Protein AF-A0A6A3GI06-F1 (afdb_monomer_lite)

pLDDT: mean 78.91, std 16.03, range [38.06, 94.19]

Organism: NCBI:txid53985

Structure (mmCIF, N/CA/C/O backbone):
data_AF-A0A6A3GI06-F1
#
_entry.id   AF-A0A6A3GI06-F1
#
loop_
_atom_site.group_PDB
_atom_site.id
_atom_site.type_symbol
_atom_site.label_atom_id
_atom_site.label_alt_id
_atom_site.label_comp_id
_atom_site.label_asym_id
_atom_site.label_entity_id
_atom_site.label_seq_id
_atom_site.pdbx_PDB_ins_code
_atom_site.Cartn_x
_atom_site.Cartn_y
_atom_site.Cartn_z
_atom_site.occupancy
_atom_site.B_iso_or_equiv
_atom_site.auth_seq_id
_atom_site.auth_comp_id
_atom_site.auth_asym_id
_atom_site.auth_atom_id
_atom_site.pdbx_PDB_model_num
ATOM 1 N N . MET A 1 1 ? 9.303 6.058 13.046 1.00 64.31 1 MET A N 1
ATOM 2 C CA . MET A 1 1 ? 7.872 6.330 13.326 1.00 64.31 1 MET A CA 1
ATOM 3 C C . MET A 1 1 ? 7.027 5.057 13.234 1.00 64.31 1 MET A C 1
ATOM 5 O O . MET A 1 1 ? 6.235 4.848 14.134 1.00 64.31 1 MET A O 1
ATOM 9 N N . LEU A 1 2 ? 7.246 4.164 12.253 1.00 73.44 2 LEU A N 1
ATOM 10 C CA . LEU A 1 2 ? 6.649 2.812 12.249 1.00 73.44 2 LEU A CA 1
ATOM 11 C C . LEU A 1 2 ? 7.330 1.858 13.246 1.00 73.44 2 LEU A C 1
ATOM 13 O O . LEU A 1 2 ? 6.666 1.256 14.079 1.00 73.44 2 LEU A O 1
ATOM 17 N N . SER A 1 3 ? 8.663 1.802 13.230 1.00 70.94 3 SER A N 1
ATOM 18 C CA . SER A 1 3 ? 9.475 0.942 14.111 1.00 70.94 3 SER A CA 1
ATOM 19 C C . SER A 1 3 ? 9.318 1.213 15.611 1.00 70.94 3 SER A C 1
ATOM 21 O O . SER A 1 3 ? 9.702 0.392 16.426 1.00 70.94 3 SER A O 1
ATOM 23 N N . LEU A 1 4 ? 8.771 2.371 15.986 1.00 79.88 4 LEU A N 1
ATOM 24 C CA . LEU A 1 4 ? 8.526 2.745 17.382 1.00 79.88 4 LEU A CA 1
ATOM 25 C C . LEU A 1 4 ? 7.066 2.529 17.803 1.00 79.88 4 LEU A C 1
ATOM 27 O O . LEU A 1 4 ? 6.719 2.799 18.945 1.00 79.88 4 LEU A O 1
ATOM 31 N N . SER A 1 5 ? 6.198 2.107 16.878 1.00 83.94 5 SER A N 1
ATOM 32 C CA . SER A 1 5 ? 4.757 1.993 17.128 1.00 83.94 5 SER A CA 1
ATOM 33 C C . SER A 1 5 ? 4.338 0.655 17.742 1.00 83.94 5 SER A C 1
ATOM 35 O O . SER A 1 5 ? 3.202 0.546 18.192 1.00 83.94 5 SER A O 1
ATOM 37 N N . GLY A 1 6 ? 5.215 -0.356 17.745 1.00 86.56 6 GLY A N 1
ATOM 38 C CA . GLY A 1 6 ? 4.866 -1.721 18.159 1.00 86.56 6 GLY A CA 1
ATOM 39 C C . GLY A 1 6 ? 3.972 -2.468 17.157 1.00 86.56 6 GLY A C 1
ATOM 40 O O . GLY A 1 6 ? 3.496 -3.563 17.443 1.00 86.56 6 GLY A O 1
ATOM 41 N N . LEU A 1 7 ? 3.671 -1.860 16.002 1.00 87.75 7 LEU A N 1
ATOM 42 C CA . LEU A 1 7 ? 2.698 -2.396 15.050 1.00 87.75 7 LEU A CA 1
ATOM 43 C C . LEU A 1 7 ? 3.191 -3.677 14.373 1.00 87.75 7 LEU A C 1
ATOM 45 O O . LEU A 1 7 ? 2.393 -4.573 14.125 1.00 87.75 7 LEU A O 1
ATOM 49 N N . LEU A 1 8 ? 4.488 -3.761 14.070 1.00 87.56 8 LEU A N 1
ATOM 50 C CA . LEU A 1 8 ? 5.058 -4.946 13.429 1.00 87.56 8 LEU A CA 1
ATOM 51 C C . LEU A 1 8 ? 5.069 -6.132 14.397 1.00 87.56 8 LEU A C 1
ATOM 53 O O . LEU A 1 8 ? 4.769 -7.249 13.996 1.00 87.56 8 LEU A O 1
ATOM 57 N N . GLU A 1 9 ? 5.339 -5.875 15.675 1.00 89.44 9 GLU A N 1
ATOM 58 C CA . GLU A 1 9 ? 5.270 -6.859 16.751 1.00 89.44 9 GLU A CA 1
ATOM 59 C C . GLU A 1 9 ? 3.834 -7.344 16.969 1.00 89.44 9 GLU A C 1
ATOM 61 O O . GLU A 1 9 ? 3.609 -8.538 17.140 1.00 89.44 9 GLU A O 1
ATOM 66 N N . TYR A 1 10 ? 2.857 -6.435 16.911 1.00 90.00 10 TYR A N 1
ATOM 67 C CA . TYR A 1 10 ? 1.441 -6.797 16.962 1.00 90.00 10 TYR A CA 1
ATOM 68 C C . TYR A 1 10 ? 1.032 -7.667 15.767 1.00 90.00 10 TYR A C 1
ATOM 70 O O . TYR A 1 10 ? 0.370 -8.682 15.947 1.00 90.00 10 TYR A O 1
ATOM 78 N N . MET A 1 11 ? 1.461 -7.307 14.554 1.00 89.69 11 MET A N 1
ATOM 79 C CA . MET A 1 11 ? 1.183 -8.097 13.351 1.00 89.69 11 MET A CA 1
ATOM 80 C C . MET A 1 11 ? 1.798 -9.495 13.420 1.00 89.69 11 MET A C 1
ATOM 82 O O . MET A 1 11 ? 1.149 -10.452 13.019 1.00 89.69 11 MET A O 1
ATOM 86 N N . ALA A 1 12 ? 3.008 -9.615 13.968 1.00 89.44 12 ALA A N 1
ATOM 87 C CA . ALA A 1 12 ? 3.682 -10.899 14.140 1.00 89.44 12 ALA A CA 1
ATOM 88 C C . ALA A 1 12 ? 3.025 -11.799 15.199 1.00 89.44 12 ALA A C 1
ATOM 90 O O . ALA A 1 12 ? 3.160 -13.017 15.141 1.00 89.44 12 ALA A O 1
ATOM 91 N N . ALA A 1 13 ? 2.337 -11.215 16.182 1.00 91.56 13 ALA A N 1
ATOM 92 C CA . ALA A 1 13 ? 1.660 -11.962 17.241 1.00 91.56 13 ALA A CA 1
ATOM 93 C C . ALA A 1 13 ? 0.281 -12.504 16.825 1.00 91.56 13 ALA A C 1
ATOM 95 O O . ALA A 1 13 ? -0.306 -13.295 17.560 1.00 91.56 13 ALA A O 1
ATOM 96 N N . GLU A 1 14 ? -0.251 -12.057 15.688 1.00 91.12 14 GLU A N 1
ATOM 97 C CA . GLU A 1 14 ? -1.631 -12.294 15.279 1.00 91.12 14 GLU A CA 1
ATOM 98 C C . GLU A 1 14 ? -1.685 -13.094 13.969 1.00 91.12 14 GLU A C 1
ATOM 100 O O . GLU A 1 14 ? -1.349 -12.590 12.894 1.00 91.12 14 GLU A O 1
ATOM 105 N N . ASP A 1 15 ? -2.219 -14.316 14.031 1.00 91.38 15 ASP A N 1
ATOM 106 C CA . ASP A 1 15 ? -2.315 -15.249 12.893 1.00 91.38 15 ASP A CA 1
ATOM 107 C C . ASP A 1 15 ? -3.056 -14.663 11.675 1.00 91.38 15 ASP A C 1
ATOM 109 O O . ASP A 1 15 ? -2.877 -15.091 10.532 1.00 91.38 15 ASP A O 1
ATOM 113 N N . ILE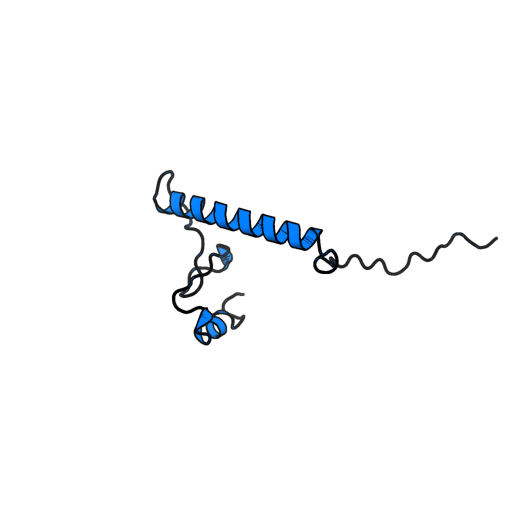 A 1 16 ? -3.894 -13.640 11.877 1.00 91.94 16 ILE A N 1
ATOM 114 C CA . ILE A 1 16 ? -4.621 -12.992 10.780 1.00 91.94 16 ILE A CA 1
ATOM 115 C C . ILE A 1 16 ? -3.689 -12.345 9.751 1.00 91.94 16 ILE A C 1
ATOM 117 O O . ILE A 1 16 ? -4.110 -12.179 8.603 1.00 91.94 16 ILE A O 1
ATOM 121 N N . PHE A 1 17 ? -2.452 -12.003 10.115 1.00 88.38 17 PHE A N 1
ATOM 122 C CA . PHE A 1 17 ? -1.470 -11.412 9.204 1.00 88.38 17 PHE A CA 1
ATOM 123 C C . PHE A 1 17 ? -0.524 -12.444 8.588 1.00 88.38 17 PHE A C 1
ATOM 125 O O . PHE A 1 17 ? 0.206 -12.108 7.657 1.00 88.38 17 PHE A O 1
ATOM 132 N N . GLU A 1 18 ? -0.590 -13.706 9.015 1.00 89.12 18 GLU A N 1
ATOM 133 C CA . GLU A 1 18 ? 0.256 -14.759 8.465 1.00 89.12 18 GLU A CA 1
ATOM 134 C C . GLU A 1 18 ? 0.009 -14.923 6.955 1.00 89.12 18 GLU A C 1
ATOM 136 O O . GLU A 1 18 ? -1.136 -14.973 6.472 1.00 89.12 18 GLU A O 1
ATOM 141 N N . GLY A 1 19 ? 1.110 -14.925 6.196 1.00 89.25 19 GLY A N 1
ATOM 142 C CA . GLY A 1 19 ? 1.116 -14.996 4.733 1.00 89.25 19 GLY A CA 1
ATOM 143 C C . GLY A 1 19 ? 0.548 -13.763 4.022 1.00 89.25 19 GLY A C 1
ATOM 144 O O . GLY A 1 19 ? 0.312 -13.822 2.813 1.00 89.25 19 GLY A O 1
ATOM 145 N N . LYS A 1 20 ? 0.295 -12.657 4.735 1.00 89.75 20 LYS A N 1
ATOM 146 C CA . LYS A 1 20 ? -0.272 -11.425 4.171 1.00 89.75 20 LYS A CA 1
ATOM 147 C C . LYS A 1 20 ? 0.703 -10.267 4.312 1.00 89.75 20 LYS A C 1
ATOM 149 O O . LYS A 1 20 ? 1.395 -10.125 5.311 1.00 89.75 20 LYS A O 1
ATOM 154 N N . VAL A 1 21 ? 0.692 -9.400 3.306 1.00 89.94 21 VAL A N 1
ATOM 155 C CA . VAL A 1 21 ? 1.534 -8.205 3.259 1.00 89.94 21 VAL A CA 1
ATOM 156 C C . VAL A 1 21 ? 0.665 -7.000 2.944 1.00 89.94 21 VAL A C 1
ATOM 158 O O . VAL A 1 21 ? -0.158 -7.028 2.027 1.00 89.94 21 VAL A O 1
ATOM 161 N N . ILE A 1 22 ? 0.847 -5.933 3.710 1.00 89.06 22 ILE A N 1
ATOM 162 C CA . ILE A 1 22 ? 0.154 -4.665 3.527 1.00 89.06 22 ILE A CA 1
ATOM 163 C C . ILE A 1 22 ? 0.990 -3.781 2.615 1.00 89.06 22 ILE A C 1
ATOM 165 O O . ILE A 1 22 ? 2.174 -3.561 2.851 1.00 89.06 22 ILE A O 1
ATOM 169 N N . TYR A 1 23 ? 0.358 -3.243 1.580 1.00 89.38 23 TYR A N 1
ATOM 170 C CA . TYR A 1 23 ? 0.991 -2.263 0.712 1.00 89.38 23 TYR A CA 1
ATOM 171 C C . TYR A 1 23 ? 0.813 -0.859 1.284 1.00 89.38 23 TYR A C 1
ATOM 173 O O . TYR A 1 23 ? -0.315 -0.397 1.471 1.00 89.38 23 TYR A O 1
ATOM 181 N N . GLY A 1 24 ? 1.926 -0.202 1.584 1.00 85.31 24 GLY A N 1
ATOM 182 C CA . GLY A 1 24 ? 1.970 1.084 2.263 1.00 85.31 24 GLY A CA 1
ATOM 183 C C . GLY A 1 24 ? 2.752 2.149 1.506 1.00 85.31 24 GLY A C 1
ATOM 184 O O . GLY A 1 24 ? 3.281 1.938 0.416 1.00 85.31 24 GLY A O 1
ATOM 185 N N . ASP A 1 25 ? 2.812 3.325 2.120 1.00 82.81 25 ASP A N 1
ATOM 186 C CA . ASP A 1 25 ? 3.610 4.450 1.642 1.00 82.81 25 ASP A CA 1
ATOM 187 C C . ASP A 1 25 ? 5.125 4.132 1.658 1.00 82.81 25 ASP A C 1
ATOM 189 O O . ASP A 1 25 ? 5.592 3.445 2.576 1.00 82.81 25 ASP A O 1
ATOM 193 N N . PRO A 1 26 ? 5.918 4.658 0.698 1.00 80.81 26 PRO A N 1
ATOM 194 C CA . PRO A 1 26 ? 7.377 4.530 0.683 1.00 80.81 26 PRO A CA 1
ATOM 195 C C . PRO A 1 26 ? 8.078 4.851 2.008 1.00 80.81 26 PRO A C 1
ATOM 197 O O . PRO A 1 26 ? 9.089 4.225 2.325 1.00 80.81 26 PRO A O 1
ATOM 200 N N . ALA A 1 27 ? 7.551 5.786 2.806 1.00 80.06 27 ALA A N 1
ATOM 201 C CA . ALA A 1 27 ? 8.156 6.209 4.067 1.00 80.06 27 ALA A CA 1
ATOM 202 C C . ALA A 1 27 ? 8.186 5.114 5.148 1.00 80.06 27 ALA A C 1
ATOM 204 O O . ALA A 1 27 ? 8.936 5.233 6.120 1.00 80.06 27 ALA A O 1
ATOM 205 N N . TYR A 1 28 ? 7.379 4.060 5.009 1.00 81.06 28 TYR A N 1
ATOM 206 C CA . TYR A 1 28 ? 7.329 2.969 5.981 1.00 81.06 28 TYR A CA 1
ATOM 207 C C . TYR A 1 28 ? 8.392 1.885 5.749 1.00 81.06 28 TYR A C 1
ATOM 209 O O . TYR A 1 28 ? 8.689 1.131 6.676 1.00 81.06 28 TYR A O 1
ATOM 217 N N . GLY A 1 29 ? 9.007 1.850 4.562 1.00 80.75 29 GLY A N 1
ATOM 218 C CA . GLY A 1 29 ? 9.981 0.827 4.179 1.00 80.75 29 GLY A CA 1
ATOM 219 C C . GLY A 1 29 ? 9.350 -0.536 3.873 1.00 80.75 29 GLY A C 1
ATOM 220 O O . GLY A 1 29 ? 8.133 -0.661 3.750 1.00 80.75 29 GLY A O 1
ATOM 221 N N . VAL A 1 30 ? 10.202 -1.556 3.729 1.00 81.69 30 VAL A N 1
ATOM 222 C CA . VAL A 1 30 ? 9.803 -2.951 3.479 1.00 81.69 30 VAL A CA 1
ATOM 223 C C . VAL A 1 30 ? 10.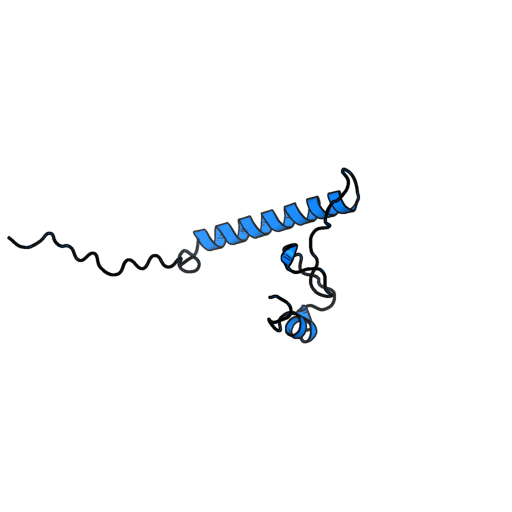104 -3.796 4.719 1.00 81.69 30 VAL A C 1
ATOM 225 O O . VAL A 1 30 ? 11.202 -3.715 5.270 1.00 81.69 30 VAL A O 1
ATOM 228 N N . SER A 1 31 ? 9.139 -4.606 5.149 1.00 84.75 31 SER A N 1
ATOM 229 C CA . SER A 1 31 ? 9.242 -5.584 6.236 1.00 84.75 31 SER A CA 1
ATOM 230 C C . SER A 1 31 ? 8.438 -6.847 5.895 1.00 84.75 31 SER A C 1
ATOM 232 O O . SER A 1 31 ? 7.831 -6.935 4.831 1.00 84.75 31 SER A O 1
ATOM 234 N N . GLU A 1 32 ? 8.416 -7.832 6.793 1.00 85.06 32 GLU A N 1
ATOM 235 C CA . GLU A 1 32 ? 7.670 -9.088 6.605 1.00 85.06 32 GLU A CA 1
ATOM 236 C C . GLU A 1 32 ? 6.174 -8.870 6.324 1.00 85.06 32 GLU A C 1
ATOM 238 O O . GLU A 1 32 ? 5.599 -9.544 5.476 1.00 85.06 32 GLU A O 1
ATOM 243 N N . TYR A 1 33 ? 5.571 -7.873 6.974 1.00 88.81 33 TYR A N 1
ATOM 244 C CA . TYR A 1 33 ? 4.141 -7.566 6.862 1.00 88.81 33 TYR A CA 1
ATOM 245 C C . TYR A 1 33 ? 3.855 -6.308 6.043 1.00 88.81 33 TYR A C 1
ATOM 247 O O . TYR A 1 33 ? 2.689 -5.966 5.840 1.00 88.81 33 TYR A O 1
ATOM 255 N N . LEU A 1 34 ? 4.888 -5.599 5.575 1.00 88.94 34 LEU A N 1
ATOM 256 C CA . LEU A 1 34 ? 4.729 -4.333 4.871 1.00 88.94 34 LEU A CA 1
ATOM 257 C C . LEU A 1 34 ? 5.573 -4.272 3.598 1.00 88.94 34 LEU A C 1
ATOM 259 O O . LEU A 1 34 ? 6.778 -4.492 3.611 1.00 88.94 34 LEU A O 1
ATOM 263 N N . CYS A 1 35 ? 4.946 -3.898 2.494 1.00 89.88 35 CYS A N 1
ATOM 264 C CA . CYS A 1 35 ? 5.603 -3.648 1.221 1.00 89.88 35 CYS A CA 1
ATOM 265 C C . CYS A 1 35 ? 5.3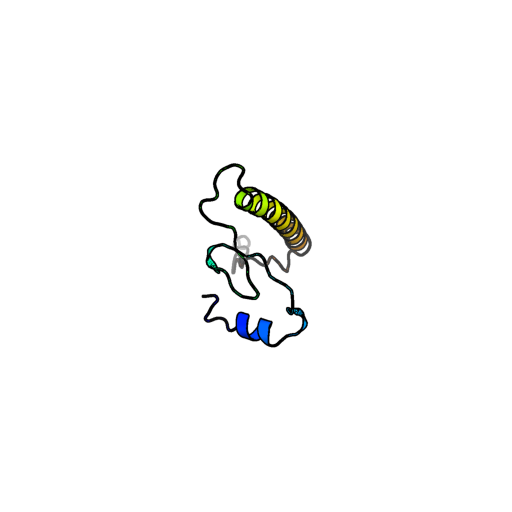72 -2.196 0.814 1.00 89.88 35 CYS A C 1
ATOM 267 O O . CYS A 1 35 ? 4.321 -1.620 1.096 1.00 89.88 35 CYS A O 1
ATOM 269 N N . CYS A 1 36 ? 6.341 -1.612 0.121 1.00 89.88 36 CYS A N 1
ATOM 270 C CA . CYS A 1 36 ? 6.232 -0.275 -0.430 1.00 89.88 36 CYS A CA 1
ATOM 271 C C . CYS A 1 36 ? 6.541 -0.282 -1.940 1.00 89.88 36 CYS A C 1
ATOM 273 O O . CYS A 1 36 ? 7.099 -1.258 -2.452 1.00 89.88 36 CYS A O 1
ATOM 275 N N . PRO A 1 37 ? 6.147 0.771 -2.680 1.00 90.62 37 PRO A N 1
ATOM 276 C CA . PRO A 1 37 ? 6.470 0.891 -4.095 1.00 90.62 37 PRO A CA 1
ATOM 277 C C . PRO A 1 37 ? 7.979 0.820 -4.346 1.00 90.62 37 PRO A C 1
ATOM 279 O O . PRO A 1 37 ? 8.771 1.405 -3.605 1.00 90.62 37 PRO A O 1
ATOM 282 N N . PHE A 1 38 ? 8.379 0.180 -5.445 1.00 90.19 38 PHE A N 1
ATOM 283 C CA . PHE A 1 38 ? 9.770 0.213 -5.892 1.00 90.19 38 PHE A CA 1
ATOM 284 C C . PHE A 1 38 ? 10.170 1.644 -6.273 1.00 90.19 38 PHE A C 1
ATOM 286 O O . PHE A 1 38 ? 9.449 2.321 -7.009 1.00 90.19 38 PHE A O 1
ATOM 293 N N . ALA A 1 39 ? 11.322 2.105 -5.790 1.00 86.81 39 ALA A N 1
ATOM 294 C CA . ALA A 1 39 ? 11.864 3.413 -6.143 1.00 86.81 39 ALA A CA 1
ATOM 295 C C . ALA A 1 39 ? 12.618 3.360 -7.482 1.00 86.81 39 ALA A C 1
ATOM 297 O O . ALA A 1 39 ? 13.233 2.348 -7.807 1.00 86.81 39 ALA A O 1
ATOM 298 N N . LEU A 1 40 ? 12.614 4.474 -8.226 1.00 86.81 40 LEU A N 1
ATOM 299 C CA . LEU A 1 40 ? 13.417 4.662 -9.446 1.00 86.81 40 LEU A CA 1
ATOM 300 C C . LEU A 1 40 ? 13.241 3.541 -10.493 1.00 86.81 40 LEU A C 1
ATOM 302 O O . LEU A 1 40 ? 14.202 3.107 -11.125 1.00 86.81 40 LEU A O 1
ATOM 306 N N . THR A 1 41 ? 12.008 3.071 -10.689 1.00 88.94 41 THR A N 1
ATOM 307 C CA . THR A 1 41 ? 11.710 2.012 -11.661 1.00 88.94 41 THR A CA 1
ATOM 308 C C . THR A 1 41 ? 11.912 2.495 -13.093 1.00 88.94 41 THR A C 1
ATOM 310 O O . THR A 1 41 ? 11.387 3.544 -13.475 1.00 88.94 41 THR A O 1
ATOM 313 N N . ALA A 1 42 ? 12.622 1.711 -13.904 1.00 90.12 42 ALA A N 1
ATOM 314 C CA . ALA A 1 42 ? 12.766 1.993 -15.326 1.00 90.12 42 ALA A CA 1
ATOM 315 C C . ALA A 1 42 ? 11.420 1.835 -16.057 1.00 90.12 42 ALA A C 1
ATOM 317 O O . ALA A 1 42 ? 10.599 0.981 -15.721 1.00 90.12 42 ALA A O 1
ATOM 318 N N . HIS A 1 43 ? 11.184 2.653 -17.083 1.00 85.75 43 HIS A N 1
ATOM 319 C CA . HIS A 1 43 ? 9.965 2.548 -17.885 1.00 85.75 43 HIS A CA 1
ATOM 320 C C . HIS A 1 43 ? 9.854 1.166 -18.542 1.00 85.75 43 HIS A C 1
ATOM 322 O O . HIS A 1 43 ? 10.789 0.707 -19.194 1.00 85.75 43 HIS A O 1
ATOM 328 N N . GLY A 1 44 ? 8.699 0.518 -18.373 1.00 88.88 44 GLY A N 1
ATOM 329 C CA . GLY A 1 44 ? 8.431 -0.820 -18.909 1.00 88.88 44 GLY A CA 1
ATOM 330 C C . GLY A 1 44 ? 9.059 -1.967 -18.113 1.00 88.88 44 GLY A C 1
ATOM 331 O O . GLY A 1 44 ? 8.948 -3.114 -18.536 1.00 88.88 44 GLY A O 1
ATOM 332 N N . SER A 1 45 ? 9.708 -1.684 -16.979 1.00 93.69 45 SER A N 1
ATOM 333 C CA . SER A 1 45 ? 10.212 -2.733 -16.097 1.00 93.69 45 SER A CA 1
ATOM 334 C C . SER A 1 45 ? 9.069 -3.430 -15.352 1.00 93.69 45 SER A C 1
ATOM 336 O O . SER A 1 45 ? 7.979 -2.871 -15.177 1.00 93.69 45 SER A O 1
ATOM 338 N N . LEU A 1 46 ? 9.324 -4.652 -14.882 1.00 93.56 46 LEU A N 1
ATOM 339 C CA . LEU A 1 46 ? 8.350 -5.419 -14.105 1.00 93.56 46 LEU A CA 1
ATOM 340 C C . LEU A 1 46 ? 7.972 -4.685 -12.808 1.00 93.56 46 LEU A C 1
ATOM 342 O O . LEU A 1 46 ? 6.821 -4.714 -12.385 1.00 93.56 46 LEU A O 1
ATOM 346 N N . GLU A 1 47 ? 8.926 -3.980 -12.203 1.00 92.38 47 GLU A N 1
ATOM 347 C CA . GLU A 1 47 ? 8.728 -3.160 -11.009 1.00 92.38 47 GLU A CA 1
ATOM 348 C C . GLU A 1 47 ? 7.810 -1.963 -11.285 1.00 92.38 47 GLU A C 1
ATOM 350 O O . GLU A 1 47 ? 6.950 -1.642 -10.463 1.00 92.38 47 GLU A O 1
ATOM 355 N N . ALA A 1 48 ? 7.949 -1.319 -12.451 1.00 92.50 48 ALA A N 1
ATOM 356 C CA . ALA A 1 48 ? 7.064 -0.232 -12.863 1.00 92.50 48 ALA A CA 1
ATOM 357 C C . ALA A 1 48 ? 5.634 -0.738 -13.101 1.00 92.50 48 ALA A C 1
ATOM 359 O O . ALA A 1 48 ? 4.669 -0.103 -12.672 1.00 92.50 48 ALA A O 1
ATOM 360 N N . GLU A 1 49 ? 5.489 -1.901 -13.742 1.00 94.19 49 GLU A N 1
ATOM 361 C CA . GLU A 1 49 ? 4.185 -2.534 -13.944 1.00 94.19 49 GLU A CA 1
ATOM 362 C C . GLU A 1 49 ? 3.546 -2.945 -12.610 1.00 94.19 49 GLU A C 1
ATOM 364 O O . GLU A 1 49 ? 2.362 -2.690 -12.377 1.00 94.19 49 GLU A O 1
ATOM 369 N N . PHE A 1 50 ? 4.332 -3.523 -11.701 1.00 91.75 50 PHE A N 1
ATOM 370 C CA . PHE A 1 50 ? 3.888 -3.861 -10.354 1.00 91.75 50 PHE A CA 1
ATOM 371 C C . PHE A 1 50 ? 3.396 -2.619 -9.600 1.00 91.75 50 PHE A C 1
ATOM 373 O O . PHE A 1 50 ? 2.278 -2.615 -9.083 1.00 91.75 50 PHE A O 1
AT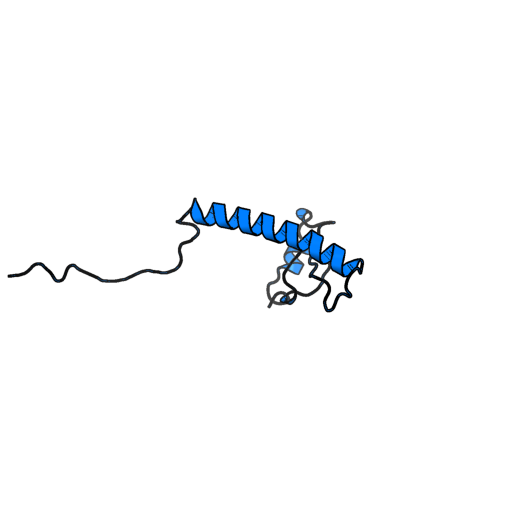OM 380 N N . ASN A 1 51 ? 4.180 -1.538 -9.599 1.00 91.56 51 ASN A N 1
ATOM 381 C CA . ASN A 1 51 ? 3.795 -0.271 -8.980 1.00 91.56 51 ASN A CA 1
ATOM 382 C C . ASN A 1 51 ? 2.502 0.299 -9.583 1.00 91.56 51 ASN A C 1
ATOM 384 O O . ASN A 1 51 ? 1.653 0.800 -8.844 1.00 91.56 51 ASN A O 1
ATOM 388 N N . ALA A 1 52 ? 2.318 0.203 -10.904 1.00 91.31 52 ALA A N 1
ATOM 389 C CA . ALA A 1 52 ? 1.099 0.655 -11.575 1.00 91.31 52 ALA A CA 1
ATOM 390 C C . ALA A 1 52 ? -0.131 -0.156 -11.133 1.00 91.31 52 ALA A C 1
ATOM 392 O O . ALA A 1 52 ? -1.160 0.418 -10.767 1.00 91.31 52 ALA A O 1
ATOM 393 N N . ARG A 1 53 ? -0.009 -1.489 -11.085 1.00 92.44 53 ARG A N 1
ATOM 394 C CA . ARG A 1 53 ? -1.072 -2.379 -10.593 1.00 92.44 53 ARG A CA 1
ATOM 395 C C . ARG A 1 53 ? -1.424 -2.065 -9.138 1.00 92.44 53 ARG A C 1
ATOM 397 O O . ARG A 1 53 ? -2.598 -1.867 -8.830 1.00 92.44 53 ARG A O 1
ATOM 404 N N . MET A 1 54 ? -0.431 -1.933 -8.261 1.00 91.12 54 MET A N 1
ATOM 405 C CA . MET A 1 54 ? -0.663 -1.626 -6.845 1.00 91.12 54 MET A CA 1
ATOM 406 C C . MET A 1 54 ? -1.240 -0.223 -6.620 1.00 91.12 54 MET A C 1
ATOM 408 O O . MET A 1 54 ? -2.088 -0.040 -5.746 1.00 91.12 54 MET A O 1
ATOM 412 N N . SER A 1 55 ? -0.863 0.755 -7.447 1.00 89.12 55 SER A N 1
ATOM 413 C CA . SER A 1 55 ? -1.434 2.108 -7.399 1.00 89.12 55 SER A CA 1
ATOM 414 C C . SER A 1 55 ? -2.927 2.107 -7.731 1.00 89.12 55 SER A C 1
ATOM 416 O O . SER A 1 55 ? -3.695 2.764 -7.035 1.00 89.12 55 SER A O 1
ATOM 418 N N . SER A 1 56 ? -3.360 1.302 -8.709 1.00 91.69 56 SER A N 1
ATOM 419 C CA . SER A 1 56 ? -4.787 1.168 -9.044 1.00 91.69 56 SER A CA 1
ATOM 420 C C . SER A 1 56 ? -5.621 0.607 -7.882 1.00 91.69 56 SER A C 1
ATOM 422 O O . SER A 1 56 ? -6.729 1.074 -7.615 1.00 91.69 56 SER A O 1
ATOM 424 N N . VAL A 1 57 ? -5.063 -0.354 -7.134 1.00 90.56 57 VAL A N 1
ATOM 425 C CA . VAL A 1 57 ? -5.703 -0.924 -5.940 1.00 90.56 57 VAL A CA 1
ATOM 426 C C . VAL A 1 57 ? -5.785 0.123 -4.831 1.00 90.56 57 VAL A C 1
ATOM 428 O O . VAL A 1 57 ? -6.846 0.292 -4.228 1.00 90.56 57 VAL A O 1
ATOM 431 N N . ARG A 1 58 ? -4.692 0.862 -4.588 1.00 88.12 58 ARG A N 1
ATOM 432 C CA . ARG A 1 58 ? -4.655 1.945 -3.594 1.00 88.12 58 ARG A CA 1
ATOM 433 C C . ARG A 1 58 ? -5.711 3.007 -3.889 1.00 88.12 58 ARG A C 1
ATOM 435 O O . ARG A 1 58 ? -6.467 3.365 -2.991 1.00 88.12 58 ARG A O 1
ATOM 442 N N . GLU A 1 59 ? -5.809 3.462 -5.136 1.00 89.81 59 GLU A N 1
ATOM 443 C CA . GLU A 1 59 ? -6.816 4.445 -5.545 1.00 89.81 59 GLU A CA 1
ATOM 444 C C . GLU A 1 59 ? -8.237 3.934 -5.282 1.00 89.81 59 GLU A C 1
ATOM 446 O O . GLU A 1 59 ? -9.033 4.635 -4.660 1.00 89.81 59 GLU A O 1
ATOM 451 N N . ALA A 1 60 ? -8.565 2.699 -5.677 1.00 90.44 60 ALA A N 1
ATOM 452 C CA . ALA A 1 60 ? -9.890 2.123 -5.434 1.00 90.44 60 ALA A CA 1
ATOM 453 C C . ALA A 1 60 ? -10.258 2.093 -3.937 1.00 90.44 60 ALA A C 1
ATOM 455 O O . ALA A 1 60 ? -11.390 2.416 -3.559 1.00 90.44 60 ALA A O 1
ATOM 456 N N . VAL A 1 61 ? -9.293 1.750 -3.077 1.00 88.44 61 VAL A N 1
ATOM 457 C CA . VAL A 1 61 ? -9.455 1.768 -1.617 1.00 88.44 61 VAL A CA 1
ATOM 458 C C . VAL A 1 61 ? -9.669 3.195 -1.105 1.00 88.44 61 VAL A C 1
ATOM 460 O O . VAL A 1 61 ? -10.607 3.433 -0.341 1.00 88.44 61 VAL A O 1
ATOM 463 N N . GLU A 1 62 ? -8.866 4.162 -1.553 1.00 88.62 62 GLU A N 1
ATOM 464 C CA . GLU A 1 62 ? -8.997 5.577 -1.181 1.00 88.62 62 GLU A CA 1
ATOM 465 C C . GLU A 1 62 ? -10.357 6.158 -1.576 1.00 88.62 62 GLU A C 1
ATOM 467 O O . GLU A 1 62 ? -11.001 6.817 -0.756 1.00 88.62 62 GLU A O 1
ATOM 472 N N . TRP A 1 63 ? -10.847 5.854 -2.781 1.00 89.12 63 TRP A N 1
ATOM 473 C CA . TRP A 1 63 ? -12.193 6.226 -3.219 1.00 89.12 63 TRP A CA 1
ATOM 474 C C . TRP A 1 63 ? -13.273 5.609 -2.323 1.00 89.12 63 TRP A C 1
ATOM 476 O O . TRP A 1 63 ? -14.225 6.292 -1.933 1.00 89.12 63 TRP A O 1
ATOM 486 N N . GLY A 1 64 ? -13.119 4.337 -1.945 1.00 87.81 64 GLY A N 1
ATOM 487 C CA . GLY A 1 64 ? -14.010 3.660 -1.001 1.00 87.81 64 GLY A CA 1
ATOM 488 C C . GLY A 1 64 ? -14.058 4.362 0.358 1.00 87.81 64 GLY A C 1
ATOM 489 O O . GLY A 1 64 ? -15.137 4.713 0.844 1.00 87.81 64 GLY A O 1
ATOM 490 N N . PHE A 1 65 ? -12.894 4.649 0.943 1.00 83.94 65 PHE A N 1
ATOM 491 C CA . PHE A 1 65 ? -12.796 5.392 2.200 1.00 83.94 65 PHE A CA 1
ATOM 492 C C . PHE A 1 65 ? -13.335 6.819 2.083 1.00 83.94 65 PHE A C 1
ATOM 494 O O . PHE A 1 65 ? -14.010 7.288 3.000 1.00 83.94 65 PHE A O 1
ATOM 501 N N . GLY A 1 66 ? -13.091 7.500 0.962 1.00 84.50 66 GLY A N 1
ATOM 502 C CA . GLY A 1 66 ? -13.644 8.821 0.671 1.00 84.50 66 GLY A CA 1
ATOM 503 C C . GLY A 1 66 ? -15.169 8.819 0.753 1.00 84.50 66 GLY A C 1
ATOM 504 O O . GLY A 1 66 ? -15.752 9.631 1.469 1.00 84.50 66 GLY A O 1
ATOM 505 N N . ARG A 1 67 ? -15.822 7.830 0.130 1.00 84.00 67 ARG A N 1
ATOM 506 C CA . ARG A 1 67 ? -17.282 7.660 0.207 1.00 84.00 67 ARG A CA 1
ATOM 507 C C . ARG A 1 67 ? -17.765 7.407 1.634 1.00 84.00 67 ARG A C 1
ATOM 509 O O . ARG A 1 67 ? -18.759 8.002 2.045 1.00 84.00 67 ARG A O 1
ATOM 516 N N . VAL A 1 68 ? -17.069 6.568 2.404 1.00 83.75 68 VAL A N 1
ATOM 517 C CA . VAL A 1 68 ? -17.413 6.317 3.817 1.00 83.75 68 VAL A CA 1
ATOM 518 C C . VAL A 1 68 ? -17.312 7.602 4.641 1.00 83.75 68 VAL A C 1
ATOM 520 O O . VAL A 1 68 ? -18.229 7.899 5.407 1.00 83.75 68 VAL A O 1
ATOM 523 N N . LYS A 1 69 ? -16.255 8.399 4.447 1.00 76.56 69 LYS A N 1
ATOM 524 C CA . LYS A 1 69 ? -16.076 9.698 5.116 1.00 76.56 69 LYS A CA 1
ATOM 525 C C . LYS A 1 69 ? -17.173 10.700 4.748 1.00 76.56 69 LYS A C 1
ATOM 527 O O . LYS A 1 69 ? -17.636 11.426 5.623 1.00 76.56 69 LYS A O 1
ATOM 532 N N . THR A 1 70 ? -17.618 10.729 3.491 1.00 74.62 70 THR A N 1
ATOM 533 C CA . THR A 1 70 ? -18.734 11.586 3.053 1.00 74.62 70 THR A CA 1
ATOM 534 C C . THR A 1 70 ? -20.064 11.154 3.670 1.00 74.62 70 THR A C 1
ATOM 536 O O . THR A 1 70 ? -20.822 11.993 4.146 1.00 74.62 70 THR A O 1
ATOM 539 N N . LEU A 1 71 ? 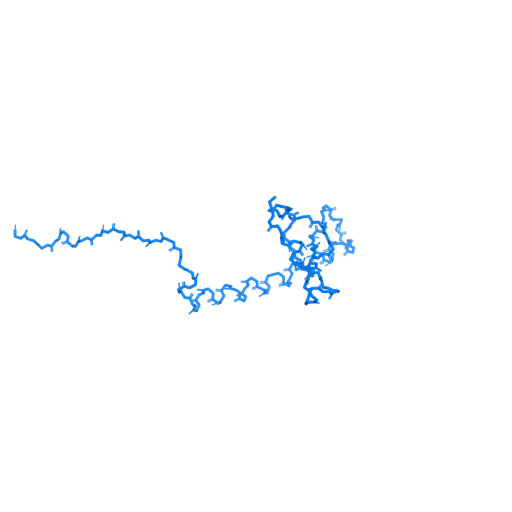-20.352 9.849 3.677 1.00 75.25 71 LEU A N 1
ATOM 540 C CA . LEU A 1 71 ? -21.625 9.305 4.165 1.00 75.25 71 LEU A CA 1
ATOM 541 C C . LEU A 1 71 ? -21.738 9.334 5.692 1.00 75.25 71 LEU A C 1
ATOM 543 O O . LEU A 1 71 ? -22.836 9.424 6.236 1.00 75.25 71 LEU A O 1
ATOM 547 N N . ARG A 1 72 ? -20.607 9.250 6.394 1.00 64.31 72 ARG A N 1
ATOM 548 C CA . ARG A 1 72 ? -20.532 9.288 7.854 1.00 64.31 72 ARG A CA 1
ATOM 549 C C . ARG A 1 72 ? -19.757 10.525 8.287 1.00 64.31 72 ARG A C 1
ATOM 551 O O . ARG A 1 72 ? -18.631 10.430 8.763 1.00 64.31 72 ARG A O 1
ATOM 558 N N . SER A 1 73 ? -20.395 11.686 8.161 1.00 60.06 73 SER A N 1
ATOM 559 C CA . SER A 1 73 ? -19.840 12.996 8.538 1.00 60.06 73 SER A CA 1
ATOM 560 C C . SER A 1 73 ? -19.337 13.077 9.988 1.00 60.06 73 SER A C 1
ATOM 562 O O . SER A 1 73 ? -18.454 13.877 10.272 1.00 60.06 73 SER A O 1
ATOM 564 N N . PHE A 1 74 ? -19.823 12.215 10.890 1.00 65.19 74 PHE A N 1
ATOM 565 C CA . PHE A 1 74 ? -19.290 12.082 12.253 1.00 65.19 74 PHE A CA 1
ATOM 566 C C . PHE A 1 74 ? -17.888 11.445 12.314 1.00 65.19 74 PHE A C 1
ATOM 568 O O . PHE A 1 74 ? -17.130 11.740 13.230 1.00 65.19 74 PHE A O 1
ATOM 575 N N . ILE A 1 75 ? -17.530 10.578 11.355 1.00 65.12 75 ILE A N 1
ATOM 576 C CA . ILE A 1 75 ? -16.183 9.987 11.229 1.00 65.12 75 ILE A CA 1
ATOM 577 C C . ILE A 1 75 ? -15.208 11.041 10.706 1.00 65.12 75 ILE A C 1
ATOM 579 O O . ILE A 1 75 ? -14.041 11.060 11.085 1.00 65.12 75 ILE A O 1
ATOM 583 N N . ASN A 1 76 ? -15.700 11.949 9.864 1.00 59.38 76 ASN A N 1
ATOM 584 C CA . ASN A 1 76 ? -14.940 13.074 9.336 1.00 59.38 76 ASN A CA 1
ATOM 585 C C . ASN A 1 76 ? -15.108 14.328 10.215 1.00 59.38 76 ASN A C 1
ATOM 587 O O . ASN A 1 76 ? -15.311 15.430 9.703 1.00 59.38 76 ASN A O 1
ATOM 591 N N . TRP A 1 77 ? -15.056 14.155 11.543 1.00 56.38 77 TRP A N 1
ATOM 592 C CA . TRP A 1 77 ? -15.033 15.259 12.505 1.00 56.38 77 TRP A CA 1
ATOM 593 C C . TRP A 1 77 ? -13.667 15.952 12.461 1.00 56.38 77 TRP A C 1
ATOM 595 O O . TRP A 1 77 ? -12.823 15.810 13.348 1.00 56.38 77 TRP A O 1
ATOM 605 N N . ASP A 1 78 ? -13.424 16.692 11.385 1.00 60.09 78 ASP A N 1
ATOM 606 C CA . ASP A 1 78 ? -12.358 17.680 11.361 1.00 60.09 78 ASP A CA 1
ATOM 607 C C . ASP A 1 78 ? -12.723 18.774 12.376 1.00 60.09 78 ASP A C 1
ATOM 609 O O . ASP A 1 78 ? -13.867 19.237 12.427 1.00 60.09 78 ASP A O 1
ATOM 613 N N . LYS A 1 79 ? -11.774 19.133 13.243 1.00 54.03 79 LYS A N 1
ATOM 614 C CA . LYS A 1 79 ? -11.942 19.956 14.451 1.00 54.03 79 LYS A CA 1
ATOM 615 C C . LYS A 1 79 ? -12.292 21.425 14.150 1.00 54.03 79 LYS A C 1
ATOM 617 O O . LYS A 1 79 ? -11.672 22.337 14.689 1.00 54.03 79 LYS A O 1
ATOM 622 N N . LYS A 1 80 ? -13.328 21.713 13.363 1.00 52.69 80 LYS A N 1
ATOM 623 C CA . LYS A 1 80 ? -13.932 23.052 13.271 1.00 52.69 80 LYS A CA 1
ATOM 624 C C . LYS A 1 80 ? -14.950 23.252 14.391 1.00 52.69 80 LYS A C 1
ATOM 626 O O . LYS A 1 80 ? -16.116 23.551 14.155 1.00 52.69 80 LYS A O 1
ATOM 631 N N . MET A 1 81 ? -14.494 23.131 15.634 1.00 46.59 81 MET A N 1
ATOM 632 C CA . MET A 1 81 ? -15.231 23.652 16.778 1.00 46.59 81 MET A CA 1
ATOM 633 C C . MET A 1 81 ? -15.086 25.180 16.758 1.00 46.59 81 MET A C 1
ATOM 635 O O . MET A 1 81 ? -14.110 25.729 17.261 1.00 46.59 81 MET A O 1
ATOM 639 N N . ARG A 1 82 ? -16.035 25.892 16.138 1.00 49.16 82 ARG A N 1
ATOM 640 C CA . ARG A 1 82 ? -16.181 27.338 16.366 1.00 49.16 82 ARG A CA 1
ATOM 641 C C . ARG A 1 82 ? -16.866 27.523 17.716 1.00 49.16 82 ARG A C 1
ATOM 643 O O . ARG A 1 82 ? -18.090 27.554 17.798 1.00 49.16 82 ARG A O 1
ATOM 650 N N . MET A 1 83 ? -16.078 27.591 18.786 1.00 42.97 83 MET A N 1
ATOM 651 C CA . MET A 1 83 ? -16.578 28.041 20.081 1.00 42.97 83 MET A CA 1
ATOM 652 C C . MET A 1 83 ? -16.863 29.547 19.975 1.00 42.97 83 MET A C 1
ATOM 654 O O . MET A 1 83 ? -15.973 30.333 19.671 1.00 42.97 83 MET A O 1
ATOM 658 N N . SER A 1 84 ? -18.117 29.927 20.215 1.00 46.12 84 SER A N 1
ATOM 659 C CA . SER A 1 84 ? -18.656 31.294 20.255 1.00 46.12 84 SER A CA 1
ATOM 660 C C . SER A 1 84 ? -18.776 32.050 18.918 1.00 46.12 84 SER A C 1
ATOM 662 O O . SER A 1 84 ? -17.925 32.811 18.473 1.00 46.12 84 SER A O 1
ATOM 664 N N . THR A 1 85 ? -19.960 31.969 18.323 1.00 44.81 85 THR A N 1
ATOM 665 C CA . THR A 1 85 ? -20.608 33.194 17.844 1.00 44.81 85 THR A CA 1
ATOM 666 C C . THR A 1 85 ? -22.000 33.188 18.444 1.00 44.81 85 THR A C 1
ATOM 668 O O . THR A 1 85 ? -22.956 32.696 17.853 1.00 44.81 85 THR A O 1
ATOM 671 N N . LEU A 1 86 ? -22.086 33.654 19.692 1.00 50.91 86 LEU A N 1
ATOM 672 C CA . LEU A 1 86 ? -23.357 34.105 20.246 1.00 50.91 86 LEU A CA 1
ATOM 673 C C . LEU A 1 86 ? -23.937 35.144 19.270 1.00 50.91 86 LEU A C 1
ATOM 675 O O . LEU A 1 86 ? -23.162 35.928 18.709 1.00 50.91 86 LEU A O 1
ATOM 679 N N . PRO A 1 87 ? -25.258 35.183 19.036 1.00 42.41 87 PRO A N 1
ATOM 680 C CA . PRO A 1 87 ? -25.849 36.234 18.227 1.00 42.41 87 PRO A CA 1
ATOM 681 C C . PRO A 1 87 ? -25.729 37.566 18.980 1.00 42.41 87 PRO A C 1
ATOM 683 O O . PRO A 1 87 ? -26.617 37.953 19.730 1.00 42.41 87 PRO A O 1
ATOM 686 N N . AL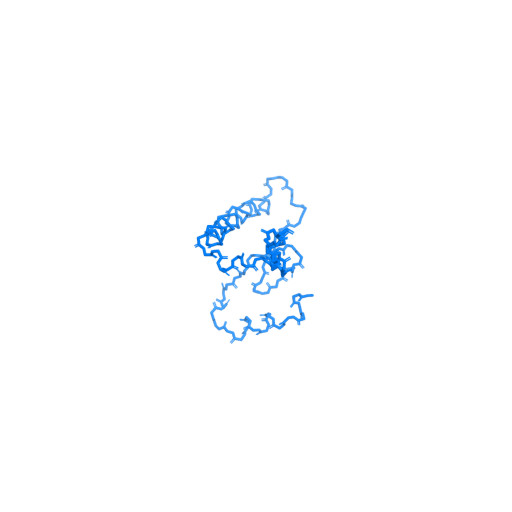A A 1 88 ? -24.644 38.309 18.756 1.00 49.16 88 ALA A N 1
ATOM 687 C CA . ALA A 1 88 ? -24.516 39.715 19.150 1.00 49.16 88 ALA A CA 1
ATOM 688 C C . ALA A 1 88 ? -25.341 40.621 18.210 1.00 49.16 88 ALA A C 1
ATOM 690 O O . ALA A 1 88 ? -24.851 41.605 17.663 1.00 49.16 88 ALA A O 1
ATOM 691 N N . LYS A 1 89 ? -26.597 40.240 17.968 1.00 46.38 89 LYS A N 1
ATOM 692 C CA . LYS A 1 89 ? -27.622 41.032 17.282 1.00 46.38 89 LYS A CA 1
ATOM 693 C C . LYS A 1 89 ? -28.978 40.741 17.913 1.00 46.38 89 LYS A C 1
ATOM 695 O O . LYS A 1 89 ? -29.904 40.279 17.260 1.00 46.38 89 LYS A O 1
ATOM 700 N N . LEU A 1 90 ? -29.078 40.990 19.207 1.00 46.81 90 LEU A N 1
ATOM 701 C CA . LEU A 1 90 ? -30.341 41.351 19.828 1.00 46.81 90 LEU A CA 1
ATOM 702 C C . LEU A 1 90 ? -29.987 42.049 21.131 1.00 46.81 90 LEU A C 1
ATOM 704 O O . LEU A 1 90 ? -29.632 41.371 22.080 1.00 46.81 90 LEU A O 1
ATOM 708 N N . LEU A 1 91 ? -29.975 43.378 21.119 1.00 38.06 91 LEU A N 1
ATOM 709 C CA . LEU A 1 91 ? -30.307 44.268 22.232 1.00 38.06 91 LEU A CA 1
ATOM 710 C C . LEU A 1 91 ? -30.212 45.703 21.678 1.00 38.06 91 LEU A C 1
ATOM 712 O O . LEU A 1 91 ? -29.115 46.185 21.424 1.00 38.06 91 LEU A O 1
ATOM 716 N N . ILE A 1 92 ? -31.404 46.250 21.407 1.00 46.09 92 ILE A N 1
ATOM 717 C CA . ILE A 1 92 ? -31.867 47.644 21.571 1.00 46.09 92 ILE A CA 1
ATOM 718 C C . ILE A 1 92 ? -30.928 48.766 21.112 1.00 46.09 92 ILE A C 1
ATOM 720 O O . ILE A 1 92 ? -29.902 49.007 21.779 1.00 46.09 92 ILE A O 1
#

Radius of gyration: 21.45 Å; chains: 1; bounding box: 45×63×41 Å

Sequence (92 aa):
MLSLSGLLEYMAAEDIFEGKVIYGDPAYGVSEYLCCPFALTAHGSLEAEFNARMSSVREAVEWGFGRVKTLRSFINWDKKMRMSTLPAKLLI

Foldseek 3Di:
DLVPPCVVVVLVVDCVQVPEADEDDPVNPDDPRYDYQDPPDDPPDPSVVVNVVVVVVVVVVVVVVVVVCVVPVVVVPDPPPPDDDDPPPDDD

InterPro domains:
  IPR027806 Harbinger transposase-derived nuclease domain [PF13359] (2-70)

Secondary structure (DSSP, 8-state):
--TTTTHHHHHHH-GGGTT--EE--GGG---SSEE-PPSSPPTT-HHHHHHHHHHHHHHHHHHHHHHHHHH-TTTT----------------